Protein AF-A0A1J4ZNX9-F1 (afdb_monomer)

Structure (mmCIF, N/CA/C/O backbone):
data_AF-A0A1J4ZNX9-F1
#
_entry.id   AF-A0A1J4ZNX9-F1
#
loop_
_atom_site.group_PDB
_atom_site.id
_atom_site.type_symbol
_atom_site.label_atom_id
_atom_site.label_alt_id
_atom_site.label_comp_id
_atom_site.label_asym_id
_atom_site.label_entity_id
_atom_site.label_seq_id
_atom_site.pdbx_PDB_ins_code
_atom_site.Cartn_x
_atom_site.Cartn_y
_atom_site.Cartn_z
_atom_site.occupancy
_atom_site.B_iso_or_equiv
_atom_site.auth_seq_id
_atom_site.auth_comp_id
_atom_site.auth_asym_id
_atom_site.auth_atom_id
_atom_site.pdbx_PDB_model_num
ATOM 1 N N . MET A 1 1 ? -6.502 9.800 11.221 1.00 57.03 1 MET A N 1
ATOM 2 C CA . MET A 1 1 ? -6.198 8.839 10.138 1.00 57.03 1 MET A CA 1
ATOM 3 C C . MET A 1 1 ? -4.701 8.870 9.993 1.00 57.03 1 MET A C 1
ATOM 5 O O . MET A 1 1 ? -4.183 9.965 9.833 1.00 57.03 1 MET A O 1
ATOM 9 N N . SER A 1 2 ? -4.032 7.732 10.132 1.00 64.69 2 SER A N 1
ATOM 10 C CA . SER A 1 2 ? -2.577 7.679 10.018 1.00 64.69 2 SER A CA 1
ATOM 11 C C . SER A 1 2 ? -2.214 7.828 8.547 1.00 64.69 2 SER A C 1
ATOM 13 O O . SER A 1 2 ? -2.373 6.903 7.751 1.00 64.69 2 SER A O 1
ATOM 15 N N . GLU A 1 3 ? -1.860 9.046 8.161 1.00 77.12 3 GLU A N 1
ATOM 16 C CA . GLU A 1 3 ? -1.330 9.326 6.838 1.00 77.12 3 GLU A CA 1
ATOM 17 C C . GLU A 1 3 ? 0.092 8.763 6.793 1.00 77.12 3 GLU A C 1
ATOM 19 O O . GLU A 1 3 ? 0.892 9.034 7.686 1.00 77.12 3 GLU A O 1
ATOM 24 N N . LEU A 1 4 ? 0.377 7.912 5.806 1.00 85.44 4 LEU A N 1
ATOM 25 C CA . LEU A 1 4 ? 1.714 7.348 5.638 1.00 85.44 4 LEU A CA 1
ATOM 26 C C . LEU A 1 4 ? 2.667 8.465 5.230 1.00 85.44 4 LEU A C 1
ATOM 28 O O . LEU A 1 4 ? 2.373 9.226 4.303 1.00 85.44 4 LEU A O 1
ATOM 32 N N . THR A 1 5 ? 3.811 8.522 5.895 1.00 92.12 5 THR A N 1
ATOM 33 C CA . THR A 1 5 ? 4.905 9.412 5.521 1.00 92.12 5 THR A CA 1
ATOM 34 C C . THR A 1 5 ? 5.467 9.025 4.153 1.00 92.12 5 THR A C 1
ATOM 36 O O . THR A 1 5 ? 5.338 7.885 3.697 1.00 92.12 5 THR A O 1
ATOM 39 N N . GLU A 1 6 ? 6.139 9.963 3.487 1.00 92.38 6 GLU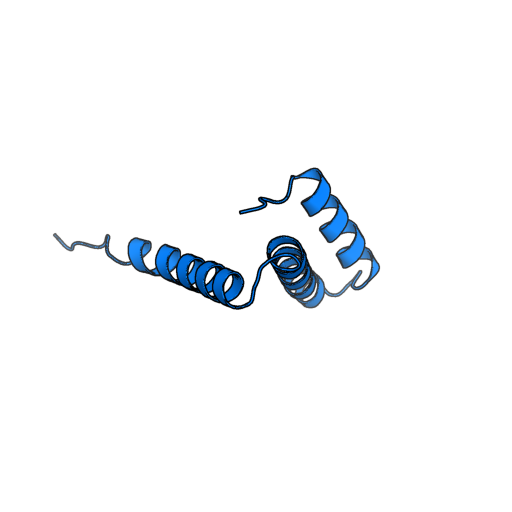 A N 1
ATOM 40 C CA . GLU A 1 6 ? 6.805 9.681 2.208 1.00 92.38 6 GLU A CA 1
ATOM 41 C C . GLU A 1 6 ? 7.874 8.587 2.340 1.00 92.38 6 GLU A C 1
ATOM 43 O O . GLU A 1 6 ? 8.030 7.756 1.445 1.00 92.38 6 GLU A O 1
ATOM 48 N N . THR A 1 7 ? 8.546 8.514 3.491 1.00 94.31 7 THR A N 1
ATOM 49 C CA . THR A 1 7 ? 9.500 7.443 3.803 1.00 94.31 7 THR A CA 1
ATOM 50 C C . THR A 1 7 ? 8.825 6.074 3.804 1.00 94.31 7 THR A C 1
ATOM 52 O O . THR A 1 7 ? 9.327 5.141 3.181 1.00 94.31 7 THR A O 1
ATOM 55 N N . GLU A 1 8 ? 7.666 5.942 4.449 1.00 92.50 8 GLU A N 1
ATOM 56 C CA . GLU A 1 8 ? 6.931 4.673 4.481 1.00 92.50 8 GLU A CA 1
ATOM 57 C C . GLU A 1 8 ? 6.395 4.294 3.098 1.00 92.50 8 GLU A C 1
ATOM 59 O O . GLU A 1 8 ? 6.472 3.131 2.704 1.00 92.50 8 GLU A O 1
ATOM 64 N N . LYS A 1 9 ? 5.903 5.266 2.320 1.00 94.75 9 LYS A N 1
ATOM 65 C CA . LYS A 1 9 ? 5.472 5.023 0.933 1.00 94.75 9 LYS A CA 1
ATOM 66 C C . LYS A 1 9 ? 6.624 4.526 0.063 1.00 94.75 9 LYS A C 1
ATOM 68 O O . LYS A 1 9 ? 6.417 3.624 -0.746 1.00 94.75 9 LYS A O 1
ATOM 73 N N . LYS A 1 10 ? 7.825 5.085 0.237 1.00 96.31 10 LYS A N 1
ATOM 74 C CA . LYS A 1 10 ? 9.027 4.648 -0.480 1.00 96.31 10 LYS A CA 1
ATOM 75 C C . LYS A 1 10 ? 9.419 3.217 -0.108 1.00 96.31 10 LYS A C 1
ATOM 77 O O . LYS A 1 10 ? 9.674 2.422 -1.004 1.00 96.31 10 LYS A O 1
ATOM 82 N N . GLN A 1 11 ? 9.390 2.873 1.180 1.00 96.00 11 GLN A N 1
ATOM 83 C CA . GLN A 1 11 ? 9.673 1.509 1.648 1.00 96.00 11 GLN A CA 1
ATOM 84 C C . GLN A 1 11 ? 8.701 0.481 1.056 1.00 96.00 11 GLN A C 1
ATOM 86 O O . GLN A 1 11 ? 9.130 -0.573 0.596 1.00 96.00 11 GLN A O 1
ATOM 91 N N . ILE A 1 12 ? 7.404 0.807 1.009 1.00 95.62 12 ILE A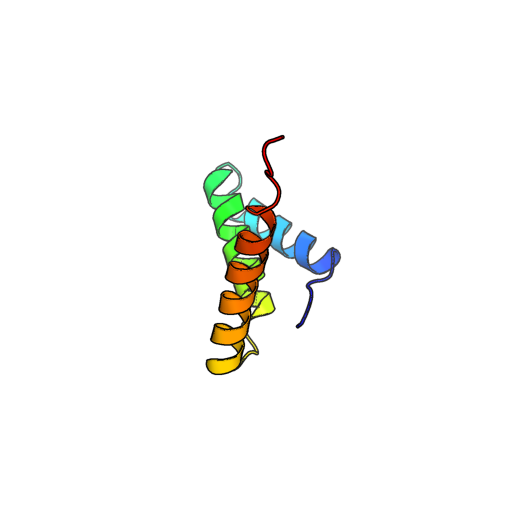 N 1
ATOM 92 C CA . ILE A 1 12 ? 6.391 -0.049 0.371 1.00 95.62 12 ILE A CA 1
ATOM 93 C C . ILE A 1 12 ? 6.720 -0.238 -1.116 1.00 95.62 12 ILE A C 1
ATOM 95 O O . ILE A 1 12 ? 6.622 -1.344 -1.636 1.00 95.62 12 ILE A O 1
ATOM 99 N N . TRP A 1 13 ? 7.142 0.824 -1.806 1.00 96.94 13 TRP A N 1
ATOM 100 C CA . TRP A 1 13 ? 7.527 0.732 -3.213 1.00 96.94 13 TRP A CA 1
ATOM 101 C C . TRP A 1 13 ? 8.770 -0.133 -3.454 1.00 96.94 13 TRP A C 1
ATOM 103 O O . TRP A 1 13 ? 8.822 -0.873 -4.435 1.00 96.94 13 TRP A O 1
ATOM 113 N N . GLU A 1 14 ? 9.767 -0.061 -2.576 1.00 97.06 14 GLU A N 1
ATOM 114 C CA . GLU A 1 14 ? 10.963 -0.908 -2.656 1.00 97.06 14 GLU A CA 1
ATOM 115 C C . GLU A 1 14 ? 10.625 -2.392 -2.439 1.00 97.06 14 GLU A C 1
ATOM 117 O O . GLU A 1 14 ? 11.119 -3.246 -3.174 1.00 97.06 14 GLU A O 1
ATOM 122 N N . GLU A 1 15 ? 9.736 -2.697 -1.490 1.00 96.50 15 GLU A N 1
ATOM 123 C CA . GLU A 1 15 ? 9.223 -4.052 -1.246 1.00 96.50 15 GLU A CA 1
ATOM 124 C C . GLU A 1 15 ? 8.496 -4.608 -2.480 1.00 96.50 15 GLU A C 1
ATOM 126 O O . GLU A 1 15 ? 8.845 -5.676 -2.982 1.00 96.50 15 GLU A O 1
ATOM 131 N N . VAL A 1 16 ? 7.568 -3.827 -3.036 1.00 97.19 16 VAL A N 1
ATOM 132 C CA . VAL A 1 16 ? 6.784 -4.179 -4.228 1.00 97.19 16 VAL A CA 1
ATOM 133 C C . VAL A 1 16 ? 7.673 -4.474 -5.439 1.00 97.19 16 VAL A C 1
ATOM 135 O O . VAL A 1 16 ? 7.470 -5.474 -6.125 1.00 97.19 16 VAL A O 1
ATOM 138 N N . ARG A 1 17 ? 8.676 -3.625 -5.706 1.00 97.31 17 ARG A N 1
ATOM 139 C CA . ARG A 1 17 ? 9.601 -3.813 -6.839 1.00 97.31 17 ARG A CA 1
ATOM 140 C C . ARG A 1 17 ? 10.462 -5.061 -6.692 1.00 97.31 17 ARG A C 1
ATOM 142 O O . ARG A 1 17 ? 10.843 -5.650 -7.695 1.00 97.31 17 ARG A O 1
ATOM 149 N N . ARG A 1 18 ? 10.779 -5.462 -5.459 1.00 97.12 18 ARG A N 1
ATOM 150 C CA . ARG A 1 18 ? 11.527 -6.696 -5.197 1.00 97.12 18 ARG A CA 1
ATOM 151 C C . ARG A 1 18 ? 10.671 -7.941 -5.437 1.00 97.12 18 ARG A C 1
ATOM 153 O O . ARG A 1 18 ? 11.206 -8.950 -5.879 1.00 97.12 18 ARG A O 1
ATOM 160 N N . GLU A 1 19 ? 9.375 -7.882 -5.136 1.00 97.00 19 GLU A N 1
ATOM 161 C CA . GLU A 1 19 ? 8.449 -9.010 -5.325 1.00 97.00 19 GLU A CA 1
ATOM 162 C C . GLU A 1 19 ? 7.987 -9.174 -6.777 1.00 97.00 19 GLU A C 1
ATOM 164 O O . GLU A 1 19 ? 7.839 -10.299 -7.249 1.00 97.00 19 GLU A O 1
ATOM 169 N N . PHE A 1 20 ? 7.797 -8.065 -7.493 1.00 96.38 20 PHE A N 1
ATOM 170 C 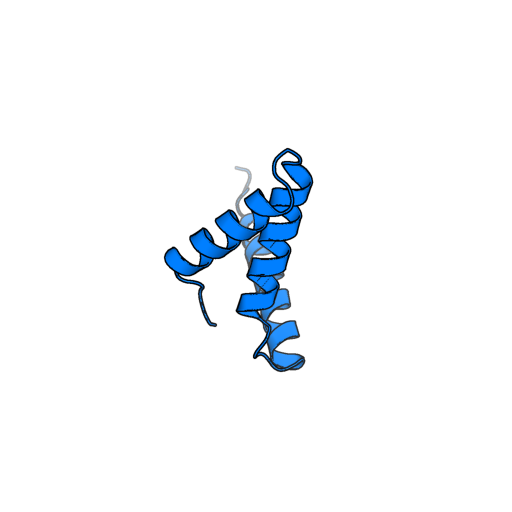CA . PHE A 1 20 ? 7.286 -8.053 -8.864 1.00 96.38 20 PHE A CA 1
ATOM 171 C C . PHE A 1 20 ? 8.201 -7.231 -9.781 1.00 96.38 20 PHE A C 1
ATOM 173 O O . PHE A 1 20 ? 7.764 -6.198 -10.274 1.00 96.38 20 PHE A O 1
ATOM 180 N N . PRO A 1 21 ? 9.465 -7.621 -10.019 1.00 96.62 21 PRO A N 1
ATOM 181 C CA . PRO A 1 21 ? 10.437 -6.774 -10.723 1.00 96.62 21 PRO A CA 1
ATOM 182 C C . PRO A 1 21 ? 10.000 -6.365 -12.137 1.00 96.62 21 PRO A C 1
ATOM 184 O O . PRO A 1 21 ? 10.187 -5.209 -12.513 1.00 96.62 21 PRO A O 1
ATOM 187 N N . ASP A 1 22 ? 9.340 -7.268 -12.864 1.00 96.81 22 ASP A N 1
ATOM 188 C CA . ASP A 1 22 ? 9.007 -7.086 -14.285 1.00 96.81 22 ASP A CA 1
ATOM 189 C C . ASP A 1 22 ? 7.495 -6.991 -14.564 1.00 96.81 22 ASP A C 1
ATOM 191 O O . ASP A 1 22 ? 7.078 -6.882 -15.716 1.00 96.81 22 ASP A O 1
ATOM 195 N N . ASP A 1 23 ? 6.655 -7.015 -13.524 1.00 97.56 23 ASP A N 1
ATOM 196 C CA . ASP A 1 23 ? 5.196 -6.955 -13.661 1.00 97.56 23 ASP A CA 1
ATOM 197 C C . ASP A 1 23 ? 4.651 -5.641 -13.094 1.00 97.56 23 ASP A C 1
ATOM 199 O O . ASP A 1 23 ? 4.288 -5.533 -11.921 1.00 97.56 23 ASP A O 1
ATOM 203 N N . ALA A 1 24 ? 4.594 -4.619 -13.951 1.00 96.12 24 ALA A N 1
ATOM 204 C CA . ALA A 1 24 ? 4.127 -3.284 -13.583 1.00 96.12 24 ALA A CA 1
ATOM 205 C C . ALA A 1 24 ? 2.675 -3.270 -13.066 1.00 96.12 24 ALA A C 1
ATOM 207 O O . ALA A 1 24 ? 2.340 -2.487 -12.177 1.00 96.12 24 ALA A O 1
ATOM 208 N N . VAL A 1 25 ? 1.811 -4.152 -13.577 1.00 96.94 25 VAL A N 1
ATOM 209 C CA . VAL A 1 25 ? 0.408 -4.217 -13.143 1.00 96.94 25 VAL A CA 1
ATOM 210 C C . VAL A 1 25 ? 0.331 -4.783 -11.729 1.00 96.94 25 VAL A C 1
ATOM 212 O O . VAL A 1 25 ? -0.339 -4.215 -10.862 1.00 96.94 25 VAL A O 1
ATOM 215 N N . MET A 1 26 ? 1.058 -5.869 -11.463 1.00 96.88 26 MET A N 1
ATOM 216 C CA . MET A 1 26 ? 1.134 -6.439 -10.120 1.00 96.88 26 MET A CA 1
ATOM 217 C C . MET A 1 26 ? 1.808 -5.490 -9.137 1.00 96.88 26 MET A C 1
ATOM 219 O O . MET A 1 26 ? 1.352 -5.390 -7.998 1.00 96.88 26 MET A O 1
ATOM 223 N N . GLN A 1 27 ? 2.818 -4.739 -9.575 1.00 97.81 27 GLN A N 1
ATOM 224 C CA . GLN A 1 27 ? 3.435 -3.689 -8.775 1.00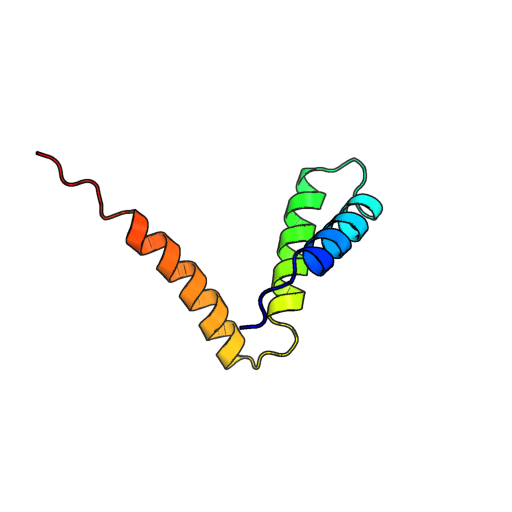 97.81 27 GLN A CA 1
ATOM 225 C C . GLN A 1 27 ? 2.397 -2.668 -8.276 1.00 97.81 27 GLN A C 1
ATOM 227 O O . GLN A 1 27 ? 2.268 -2.436 -7.072 1.00 97.81 27 GLN A O 1
ATOM 232 N N . GLU A 1 28 ? 1.604 -2.088 -9.178 1.00 96.69 28 GLU A N 1
ATOM 233 C CA . GLU A 1 28 ? 0.590 -1.091 -8.815 1.00 96.69 28 GLU A CA 1
ATOM 234 C C . GLU A 1 28 ? -0.492 -1.663 -7.890 1.00 96.69 28 GLU A C 1
ATOM 236 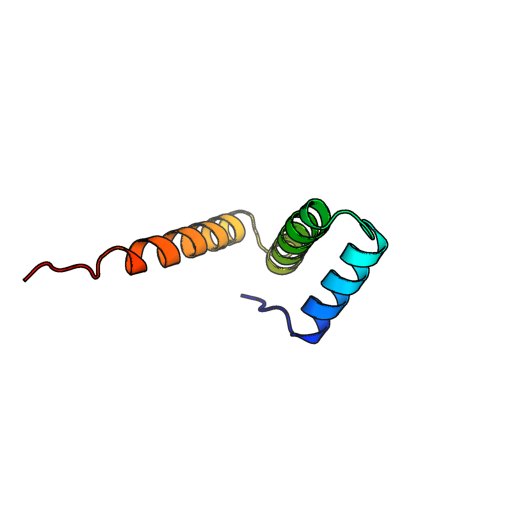O O . GLU A 1 28 ? -0.821 -1.066 -6.857 1.00 96.69 28 GLU A O 1
ATOM 241 N N . VAL A 1 29 ? -1.025 -2.844 -8.219 1.00 96.56 29 VAL A N 1
ATOM 242 C CA . VAL A 1 29 ? -2.063 -3.504 -7.414 1.00 96.56 29 VAL A CA 1
ATOM 243 C C . VAL A 1 29 ? -1.535 -3.830 -6.016 1.00 96.56 29 VAL A C 1
ATOM 245 O O . VAL A 1 29 ? -2.216 -3.575 -5.013 1.00 96.56 29 VAL A O 1
ATOM 248 N N . HIS A 1 30 ? -0.316 -4.363 -5.925 1.00 96.88 30 HIS A N 1
ATOM 249 C CA . HIS A 1 30 ? 0.286 -4.739 -4.653 1.00 96.88 30 HIS A CA 1
ATOM 250 C C . HIS A 1 30 ? 0.618 -3.515 -3.795 1.00 96.88 30 HIS A C 1
ATOM 252 O O . HIS A 1 30 ? 0.337 -3.513 -2.594 1.00 96.88 30 HIS A O 1
ATOM 258 N N . TYR A 1 31 ? 1.116 -2.440 -4.409 1.00 97.00 31 TYR A N 1
ATOM 259 C CA . TYR A 1 31 ? 1.360 -1.171 -3.730 1.00 97.00 31 TYR A CA 1
ATOM 260 C C . TYR A 1 31 ? 0.084 -0.621 -3.081 1.00 97.00 31 TYR A C 1
ATOM 262 O O . TYR A 1 31 ? 0.068 -0.332 -1.881 1.00 97.00 31 TYR A O 1
ATOM 270 N N . VAL A 1 32 ? -1.016 -0.532 -3.838 1.00 94.50 32 VAL A N 1
ATOM 271 C CA . VAL A 1 32 ? -2.302 -0.028 -3.323 1.00 94.50 32 VAL A CA 1
ATOM 272 C C . VAL A 1 32 ? -2.829 -0.914 -2.190 1.00 94.50 32 VAL A C 1
ATOM 274 O O . VAL A 1 32 ? -3.318 -0.405 -1.175 1.00 94.50 32 VAL A O 1
ATOM 277 N N . ARG A 1 33 ? -2.687 -2.239 -2.313 1.00 95.12 33 ARG A N 1
ATOM 278 C CA . ARG A 1 33 ? -3.053 -3.191 -1.254 1.00 95.12 33 ARG A CA 1
ATOM 279 C C . ARG A 1 33 ? -2.265 -2.935 0.034 1.00 95.12 33 ARG A C 1
ATOM 281 O O . ARG A 1 33 ? -2.876 -2.852 1.102 1.00 95.12 33 ARG A O 1
ATOM 288 N N . LEU A 1 34 ? -0.939 -2.806 -0.047 1.00 94.94 34 LEU A N 1
ATOM 289 C CA . LEU A 1 34 ? -0.079 -2.567 1.117 1.00 94.94 34 LEU A CA 1
ATOM 290 C C . LEU A 1 34 ? -0.338 -1.200 1.754 1.00 94.94 34 LEU A C 1
ATOM 292 O O . LEU A 1 34 ? -0.409 -1.102 2.981 1.00 94.94 34 LEU A O 1
ATOM 296 N N . LEU A 1 35 ? -0.553 -0.168 0.935 1.00 93.56 35 LEU A N 1
ATOM 297 C CA . LEU A 1 35 ? -0.933 1.168 1.388 1.00 93.56 35 LEU A CA 1
ATOM 298 C C . LEU A 1 35 ? -2.203 1.104 2.248 1.00 93.56 35 LEU A C 1
ATOM 300 O O . LEU A 1 35 ? -2.217 1.574 3.387 1.00 93.56 35 LEU A O 1
ATOM 304 N N . HIS A 1 36 ? -3.256 0.461 1.736 1.00 91.81 36 HIS A N 1
ATOM 305 C CA . HIS A 1 36 ? -4.509 0.306 2.468 1.00 91.81 36 HIS A CA 1
ATOM 306 C C . HIS A 1 36 ? -4.364 -0.555 3.717 1.00 91.81 36 HIS A C 1
ATOM 308 O O . HIS A 1 36 ? -4.938 -0.217 4.752 1.00 91.81 36 HIS A O 1
ATOM 314 N N . TYR A 1 37 ? -3.592 -1.640 3.657 1.00 92.75 37 TYR A N 1
ATOM 315 C CA . TYR A 1 37 ? -3.324 -2.465 4.830 1.00 92.75 37 TYR A CA 1
ATOM 316 C C . TYR A 1 37 ? -2.667 -1.640 5.942 1.00 92.75 37 TYR A C 1
ATOM 318 O O . TYR A 1 37 ? -3.184 -1.588 7.054 1.00 92.75 37 TYR A O 1
ATOM 326 N N . ARG A 1 38 ? -1.593 -0.906 5.637 1.00 91.81 38 ARG A N 1
ATOM 327 C CA . ARG A 1 38 ? -0.876 -0.070 6.614 1.00 91.81 38 ARG A CA 1
ATOM 328 C C . ARG A 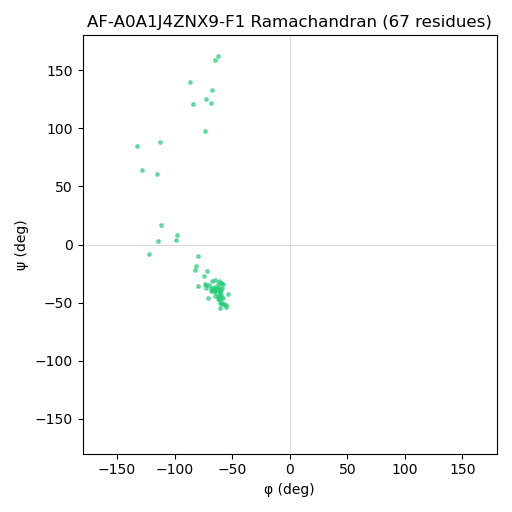1 38 ? -1.758 1.034 7.206 1.00 91.81 38 ARG A C 1
ATOM 330 O O . ARG A 1 38 ? -1.667 1.296 8.399 1.00 91.81 38 ARG A O 1
ATOM 337 N N . GLN A 1 39 ? -2.642 1.632 6.407 1.00 90.38 39 GLN A N 1
ATOM 338 C CA . GLN A 1 39 ? -3.586 2.661 6.863 1.00 90.38 39 GLN A CA 1
ATOM 339 C C . GLN A 1 39 ? -4.718 2.118 7.744 1.00 90.38 39 GLN A C 1
ATOM 341 O O . GLN A 1 39 ? -5.350 2.889 8.467 1.00 90.38 39 GLN A O 1
ATOM 346 N N . THR A 1 40 ? -5.026 0.820 7.643 1.00 91.75 40 THR A N 1
ATOM 347 C CA . THR A 1 40 ? -6.241 0.242 8.236 1.00 91.75 40 THR A CA 1
ATOM 348 C C . THR A 1 40 ? -5.998 -0.891 9.230 1.00 91.75 40 THR A C 1
ATOM 350 O O . THR A 1 40 ? -6.952 -1.288 9.896 1.00 91.75 40 THR A O 1
ATOM 353 N N . LYS A 1 41 ? -4.763 -1.394 9.367 1.00 90.75 41 LYS A N 1
ATOM 354 C CA . LYS A 1 41 ? -4.424 -2.557 10.208 1.00 90.75 41 LYS A CA 1
ATOM 355 C C . LYS A 1 41 ? -4.796 -2.387 11.686 1.00 90.75 41 LYS A C 1
ATOM 357 O O . LYS A 1 41 ? -5.214 -3.355 12.305 1.00 90.75 41 LYS A O 1
ATOM 362 N N . ASP A 1 42 ? -4.709 -1.163 12.208 1.00 91.94 42 ASP A N 1
ATOM 363 C CA . ASP A 1 42 ? -4.977 -0.850 13.620 1.00 91.94 42 ASP A CA 1
ATOM 364 C C . ASP A 1 42 ? -6.395 -0.286 13.836 1.00 91.94 42 ASP A C 1
ATOM 366 O O . ASP A 1 42 ? -6.756 0.117 14.938 1.00 91.94 42 ASP A O 1
ATOM 370 N N . LEU A 1 43 ? -7.210 -0.225 12.777 1.00 91.44 43 LEU A N 1
ATOM 371 C CA . LEU A 1 43 ? -8.581 0.269 12.849 1.00 91.44 43 LEU A CA 1
ATOM 372 C C . LEU A 1 43 ? -9.546 -0.854 13.231 1.00 91.44 43 LEU A C 1
ATOM 374 O O . LEU A 1 43 ? -9.505 -1.954 12.674 1.00 91.44 43 LEU A O 1
ATOM 378 N N . SER A 1 44 ? -10.519 -0.536 14.083 1.00 92.94 44 SER A N 1
ATOM 379 C CA . SER A 1 44 ? -11.672 -1.409 14.304 1.00 92.94 44 SER A CA 1
ATOM 380 C C . SER A 1 44 ? -12.494 -1.590 13.020 1.00 92.94 44 SER A C 1
ATOM 382 O O . SER A 1 44 ? -12.441 -0.784 12.085 1.00 92.94 44 SER A O 1
ATOM 384 N N . ALA A 1 45 ? -13.336 -2.626 12.978 1.00 90.88 45 ALA A N 1
ATOM 385 C CA . ALA A 1 45 ? -14.206 -2.886 11.830 1.00 90.88 45 ALA A CA 1
ATOM 386 C C . ALA A 1 45 ? -15.070 -1.665 11.449 1.00 90.88 45 ALA A C 1
ATOM 388 O O . ALA A 1 45 ? -15.169 -1.314 10.272 1.00 90.88 45 ALA A O 1
ATOM 389 N N . GLN A 1 46 ? -15.639 -0.962 12.435 1.00 92.81 46 GLN A N 1
ATOM 390 C CA . GLN A 1 46 ? -16.442 0.239 12.181 1.00 92.81 46 GLN A CA 1
ATOM 391 C C . GLN A 1 46 ? -15.606 1.397 11.621 1.00 92.81 46 GLN A C 1
ATOM 393 O O . GLN A 1 46 ? -16.066 2.139 10.751 1.00 92.81 46 GLN A O 1
ATOM 398 N N . GLU A 1 47 ? -14.372 1.567 12.093 1.00 90.19 47 GLU A N 1
ATOM 399 C CA . GLU A 1 47 ? -13.460 2.591 11.583 1.00 90.19 47 GLU A CA 1
ATOM 400 C C . GLU A 1 47 ? -13.002 2.289 10.157 1.00 90.19 47 GLU A C 1
ATOM 402 O O . GLU A 1 47 ? -12.952 3.206 9.337 1.00 90.19 47 GLU A O 1
ATOM 407 N N . ARG A 1 48 ? -12.778 1.012 9.823 1.00 89.19 48 ARG A N 1
ATOM 408 C CA . ARG A 1 48 ? -12.506 0.565 8.449 1.00 89.19 48 ARG A CA 1
ATOM 409 C C . ARG A 1 48 ? -13.672 0.872 7.510 1.00 89.19 48 ARG A C 1
ATOM 411 O O . ARG A 1 48 ? -13.455 1.415 6.429 1.00 89.19 48 ARG A O 1
ATOM 418 N N . VAL A 1 49 ? -14.913 0.608 7.928 1.00 90.00 49 VAL A N 1
ATOM 419 C CA . VAL A 1 49 ? -16.110 0.971 7.143 1.00 90.00 49 VAL A CA 1
ATOM 420 C C . VAL A 1 49 ? -16.167 2.483 6.911 1.00 90.00 49 VAL A C 1
ATOM 422 O O . VAL A 1 49 ? -16.358 2.932 5.779 1.00 90.00 49 VAL A O 1
ATOM 425 N N . ARG A 1 50 ? -15.934 3.290 7.956 1.00 89.12 50 ARG A N 1
ATOM 426 C CA . ARG A 1 50 ? -15.890 4.758 7.835 1.00 89.12 50 ARG A CA 1
ATOM 427 C C . ARG A 1 50 ? -14.768 5.238 6.909 1.00 89.12 50 ARG A C 1
ATOM 429 O O . ARG A 1 50 ? -14.975 6.202 6.169 1.00 89.12 50 ARG A O 1
ATOM 436 N N . PHE A 1 51 ? -13.610 4.580 6.935 1.00 86.12 51 PHE A N 1
ATOM 437 C CA . PHE A 1 51 ? -12.469 4.879 6.071 1.00 86.12 51 PHE A CA 1
ATOM 438 C C . PHE A 1 51 ? -12.837 4.721 4.587 1.00 86.12 51 PHE A C 1
ATOM 440 O O . PHE A 1 51 ? -12.762 5.691 3.826 1.00 86.12 51 PHE A O 1
ATOM 447 N N . PHE A 1 52 ? -13.349 3.553 4.186 1.00 84.06 52 PHE A N 1
ATOM 448 C CA . PHE A 1 52 ? -13.715 3.298 2.787 1.00 84.06 52 PHE A CA 1
ATOM 449 C C . PHE A 1 52 ? -14.946 4.097 2.330 1.00 84.06 52 PHE A C 1
ATOM 451 O O . PHE A 1 52 ? -14.978 4.597 1.203 1.00 84.06 52 PHE A O 1
ATOM 458 N N . ALA A 1 53 ? -15.926 4.325 3.212 1.00 85.19 53 ALA A N 1
ATOM 459 C CA . ALA A 1 53 ? -17.095 5.148 2.894 1.00 85.19 53 ALA A CA 1
AT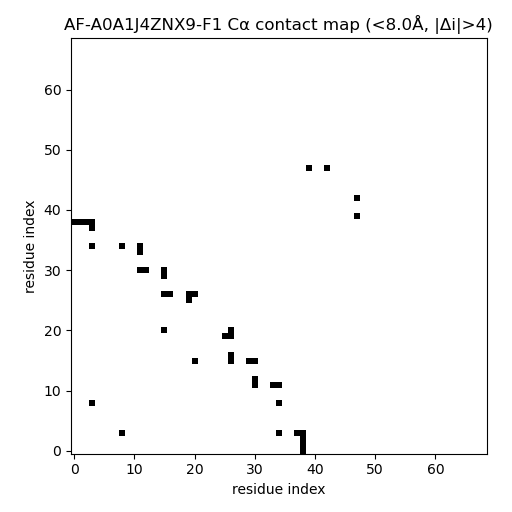OM 460 C C . ALA A 1 53 ? -16.726 6.611 2.575 1.00 85.19 53 ALA A C 1
ATOM 462 O O . ALA A 1 53 ? -17.353 7.244 1.723 1.00 85.19 53 ALA A O 1
ATOM 463 N N . ARG A 1 54 ? -15.697 7.170 3.231 1.00 75.62 54 ARG A N 1
ATOM 464 C CA . ARG A 1 54 ? -15.195 8.527 2.942 1.00 75.62 54 ARG A CA 1
ATOM 465 C C . ARG A 1 54 ? -14.433 8.598 1.618 1.00 75.62 54 ARG A C 1
ATOM 467 O O . ARG A 1 54 ? -14.605 9.578 0.891 1.00 75.62 54 ARG A O 1
ATOM 47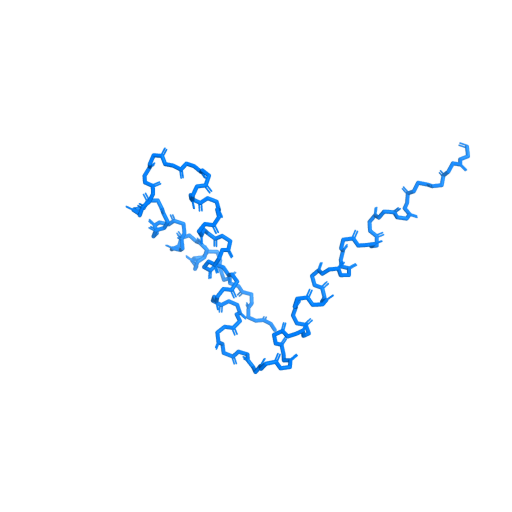4 N N . ALA A 1 55 ? -13.655 7.570 1.279 1.00 66.12 55 ALA A N 1
ATOM 475 C CA . ALA A 1 55 ? -12.960 7.485 -0.007 1.00 66.12 55 ALA A CA 1
ATOM 476 C C . ALA A 1 55 ? -13.945 7.503 -1.196 1.00 66.12 55 ALA A C 1
ATOM 478 O O . ALA A 1 55 ? -13.719 8.214 -2.175 1.00 66.12 55 ALA A O 1
ATOM 479 N N . GLY A 1 56 ? -15.092 6.821 -1.075 1.00 60.97 56 GLY A N 1
ATOM 480 C CA . GLY A 1 56 ? -16.158 6.846 -2.087 1.00 60.97 56 GLY A CA 1
ATOM 481 C C . GLY A 1 56 ? -16.874 8.200 -2.229 1.00 60.97 56 GLY A C 1
ATOM 482 O O . GLY A 1 56 ? -17.285 8.573 -3.327 1.00 60.97 56 GLY A O 1
ATOM 483 N N . LYS A 1 57 ? -16.990 8.980 -1.143 1.00 57.25 57 LYS A N 1
ATOM 484 C CA . LYS A 1 57 ? -17.639 10.307 -1.163 1.00 57.25 57 LYS A CA 1
ATOM 485 C C . LYS A 1 57 ? -16.789 11.389 -1.836 1.00 57.25 57 LYS A C 1
ATOM 487 O O . LYS A 1 57 ? -17.361 12.239 -2.512 1.00 57.25 57 LYS A O 1
ATOM 492 N N . ARG A 1 58 ? -15.452 11.344 -1.730 1.00 53.84 58 ARG A N 1
ATOM 493 C CA . ARG A 1 58 ? -14.562 12.310 -2.416 1.00 53.84 58 ARG A CA 1
ATOM 494 C C . ARG A 1 58 ? -14.688 12.252 -3.945 1.00 53.84 58 ARG A C 1
ATOM 496 O O . ARG A 1 58 ? -14.601 13.289 -4.588 1.00 53.84 58 ARG A O 1
ATOM 503 N N . LYS A 1 59 ? -14.978 11.079 -4.524 1.00 51.44 59 LYS A N 1
ATOM 504 C CA . LYS A 1 59 ? -15.178 10.932 -5.979 1.00 51.44 59 LYS A CA 1
ATOM 505 C C . LYS A 1 59 ? -16.518 11.485 -6.488 1.00 51.44 59 LYS A C 1
ATOM 507 O O . LYS A 1 59 ? -16.584 11.910 -7.632 1.00 51.44 59 LYS A O 1
ATOM 512 N N . ARG A 1 60 ? -17.576 11.533 -5.663 1.00 49.88 60 ARG A N 1
ATOM 513 C CA . ARG A 1 60 ? -18.915 12.001 -6.097 1.00 49.88 60 ARG A CA 1
ATOM 514 C C . ARG A 1 60 ? -19.085 13.523 -6.115 1.00 49.88 60 ARG A C 1
ATOM 516 O O . ARG A 1 60 ? -20.000 14.005 -6.772 1.00 49.88 60 ARG A O 1
ATOM 523 N N . VAL A 1 61 ? -18.237 14.279 -5.417 1.00 49.69 61 VAL A N 1
ATOM 524 C CA . VAL A 1 61 ? -18.334 15.754 -5.382 1.00 49.69 61 VAL A CA 1
ATOM 525 C C . VAL A 1 61 ? -17.663 16.398 -6.605 1.00 49.69 61 VAL A C 1
ATOM 527 O O . VAL A 1 61 ? -18.055 17.485 -7.008 1.00 49.69 61 VAL A O 1
ATOM 530 N N . SER A 1 62 ? -16.736 15.699 -7.270 1.00 45.31 62 SER A N 1
ATOM 531 C CA . SER A 1 62 ? -16.052 16.206 -8.473 1.00 45.31 62 SER A CA 1
ATOM 532 C C . SER A 1 62 ? -16.870 16.095 -9.769 1.00 45.31 62 SER A C 1
ATOM 534 O O . SER A 1 62 ? -16.468 16.657 -10.780 1.00 45.31 62 SER A O 1
ATOM 536 N N . SER A 1 63 ? -18.006 15.389 -9.773 1.00 46.31 63 SER A N 1
ATOM 537 C CA . SER A 1 63 ? -18.823 15.171 -10.982 1.00 46.31 63 SER A CA 1
ATOM 538 C C . SER A 1 63 ? -20.016 16.127 -11.106 1.00 46.31 63 SER A C 1
ATOM 540 O O . SER A 1 63 ? -20.860 15.927 -11.971 1.00 46.31 63 SER A O 1
ATOM 542 N N . ARG A 1 64 ? -20.127 17.146 -10.239 1.00 46.72 64 ARG A N 1
ATOM 543 C CA . ARG A 1 64 ? -21.254 18.102 -10.242 1.00 46.72 64 ARG A CA 1
ATOM 544 C C . ARG A 1 64 ? -20.867 19.526 -10.665 1.00 46.72 64 ARG A C 1
ATOM 546 O O . ARG A 1 64 ? -21.634 20.450 -10.429 1.00 46.72 64 ARG A O 1
ATOM 553 N N . ALA A 1 65 ? -19.709 19.690 -11.302 1.00 48.72 65 ALA A N 1
ATOM 554 C CA . ALA A 1 65 ? -19.266 20.945 -11.906 1.00 48.72 65 ALA A CA 1
ATOM 555 C C . ALA A 1 65 ? -19.157 20.799 -13.433 1.00 48.72 65 ALA A C 1
ATOM 557 O O . ALA A 1 65 ? -18.086 20.923 -14.009 1.00 48.72 65 ALA A O 1
ATOM 558 N N . VAL A 1 66 ? -20.278 20.492 -14.083 1.00 52.53 66 VAL A N 1
ATOM 559 C CA . VAL A 1 66 ? -20.513 20.875 -15.480 1.00 52.53 66 VAL A CA 1
ATOM 560 C C . VAL A 1 66 ? -21.922 21.459 -15.490 1.00 52.53 66 VAL A C 1
ATOM 562 O O . VAL A 1 66 ? -22.904 20.735 -15.631 1.00 52.53 66 VAL A O 1
ATOM 565 N N . HIS A 1 67 ? -22.030 22.750 -15.169 1.00 40.69 67 HIS A N 1
ATOM 566 C CA . HIS A 1 67 ? -23.193 23.528 -15.579 1.00 40.69 67 HIS A CA 1
ATOM 567 C C . HIS A 1 67 ? -22.921 23.994 -17.002 1.00 40.69 67 HIS A C 1
ATOM 569 O O . HIS A 1 67 ? -21.899 24.613 -17.282 1.00 40.69 67 HIS A O 1
ATOM 575 N N . VAL A 1 68 ? -23.829 23.568 -17.868 1.00 44.81 68 VAL A N 1
ATOM 576 C CA . VAL A 1 68 ? -24.053 24.073 -19.211 1.00 44.8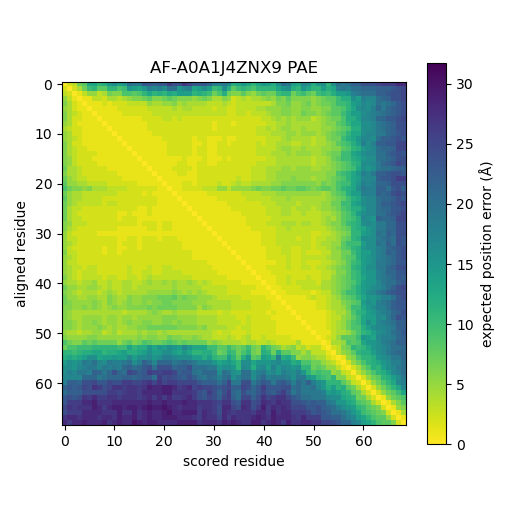1 68 VAL A CA 1
ATOM 577 C C . VAL A 1 68 ? -24.604 25.487 -19.063 1.00 44.81 68 VAL A C 1
ATOM 579 O O . VAL A 1 68 ? -25.646 25.642 -18.430 1.00 44.81 68 VAL A O 1
ATOM 582 N N . GLU A 1 69 ? -23.922 26.466 -19.649 1.00 40.69 69 GLU A N 1
ATOM 583 C CA . GLU A 1 69 ? -24.519 27.690 -20.198 1.00 40.69 69 GLU A CA 1
ATOM 584 C C . GLU A 1 69 ? -23.872 27.973 -21.555 1.00 40.69 69 GLU A C 1
ATOM 586 O O . GLU A 1 69 ? -22.628 27.834 -21.654 1.00 40.69 69 GLU A O 1
#

pLDDT: mean 82.78, std 18.69, range [40.69, 97.81]

Solvent-accessible surface area (backbone atoms only — not comparable to full-atom values): 4218 Å² total; per-residue (Å²): 130,70,74,77,49,72,69,56,52,50,52,47,49,54,53,31,44,70,77,32,75,87,38,68,67,58,27,54,55,50,40,55,50,51,54,51,44,73,57,40,72,90,47,52,73,70,53,44,53,54,52,55,54,50,60,59,51,64,64,61,67,72,74,73,79,76,81,88,129

Nearest PDB structures (foldseek):
  2jz0-assembly1_B  TM=3.728E-01  e=9.431E+00  Drosophila melanogaster

Secondary structure (DSSP, 8-state):
--PPPHHHHHHHHHHHHHHSTT-HHHHHHHHHHHHHHHHHTTS-HHHHHHHHHHHHHHHHHTTS-----

Mean predicted aligned error: 8.88 Å

Foldseek 3Di:
DDDDDPVRLVVLLVVLCVVCVPDPPSSVVSSVVVNLCVVPVPPDPVVNVVVVVVVVVVVVVVVPPDDDD

Sequence (69 aa):
MSELTETEKKQIWEEVRREFPDDAVMQEVHYVRLLHYRQTKDLSAQERVRFFARAGKRKRVSSRAVHVE

Radius of gyration: 16.03 Å; Cα contacts (8 Å, |Δi|>4): 22; chains: 1; bounding box: 36×37×34 Å